Protein AF-A0A954DCU5-F1 (afdb_monomer)

Foldseek 3Di:
DAWEADPQQKIKDKAKAKEFDDDDDPCRVPDDPDDDDGDIDIDIDIDIDSHQQPDDQQNWGWDDDDQKIKIKAFFEQPRCSLVVHAPDPVCRVVSCCVVPVPCPPVCGSQKDKYKYQAPFFWPDKDKPPCVQWDWDDDGRMIMIMHGPVVRHHDRGIMMMMIGGD

Sequence (165 aa):
MHIELAADGSALVTTRSLLGQKDPGPVEETATGIEWSDRVRLVCSRGRVASLDELVLDGIRFDSREGGLRVTVPCGPDVRWIDRFAPPPEERARAVETFDPRDETPDVGSRLMLEVVVPGEVISTGVLPSFGARAAHERGMASLELTVASVRERERSVIWDVTWR

Mean predicted aligned error: 4.52 Å

pLDDT: mean 91.38, std 6.16, ra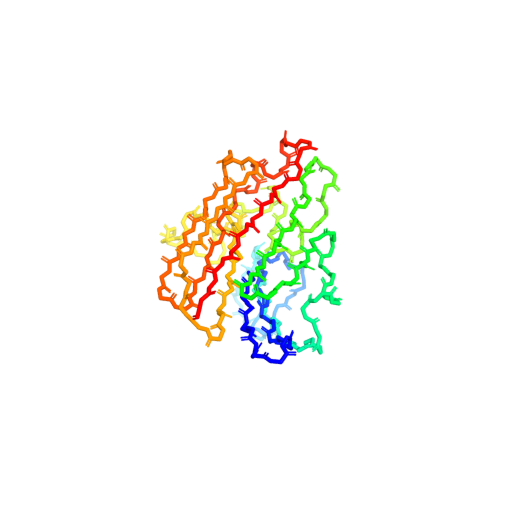nge [66.75, 98.25]

Structure (mmCIF, N/CA/C/O backbone):
data_AF-A0A954DCU5-F1
#
_entry.id   AF-A0A954DCU5-F1
#
loop_
_atom_site.group_PDB
_atom_site.id
_atom_site.type_symbol
_atom_site.label_atom_id
_atom_site.label_alt_id
_atom_site.label_comp_id
_atom_site.label_asym_id
_atom_site.label_entity_id
_atom_site.label_seq_id
_atom_site.pdbx_PDB_ins_code
_atom_site.Cartn_x
_atom_site.Cartn_y
_atom_site.Cartn_z
_atom_site.occupancy
_atom_site.B_iso_or_equiv
_atom_site.auth_seq_id
_atom_site.auth_comp_id
_atom_site.auth_asym_id
_atom_site.auth_atom_id
_atom_site.pdbx_PDB_model_num
ATOM 1 N N . MET A 1 1 ? 0.552 -3.111 0.017 1.00 93.94 1 MET A N 1
ATOM 2 C CA . MET A 1 1 ? 0.161 -3.684 -1.286 1.00 93.94 1 MET A CA 1
ATOM 3 C C . MET A 1 1 ? 1.381 -4.336 -1.897 1.00 93.94 1 MET A C 1
ATOM 5 O O . MET A 1 1 ? 2.448 -3.751 -1.829 1.00 93.94 1 MET A O 1
ATOM 9 N N . HIS A 1 2 ? 1.218 -5.525 -2.458 1.00 97.38 2 HIS A N 1
ATOM 10 C CA . HIS A 1 2 ? 2.279 -6.316 -3.064 1.00 97.38 2 HIS A CA 1
ATOM 11 C C . HIS A 1 2 ? 1.863 -6.700 -4.483 1.00 97.38 2 HIS A C 1
ATOM 13 O O . HIS A 1 2 ? 0.741 -7.172 -4.675 1.00 97.38 2 HIS A O 1
ATOM 19 N N . ILE A 1 3 ? 2.734 -6.470 -5.457 1.00 97.81 3 ILE A N 1
ATOM 20 C CA . ILE A 1 3 ? 2.490 -6.715 -6.877 1.00 97.81 3 ILE A CA 1
ATOM 21 C C . ILE A 1 3 ? 3.590 -7.641 -7.388 1.00 97.81 3 ILE A C 1
ATOM 23 O O . ILE A 1 3 ? 4.762 -7.308 -7.281 1.00 97.81 3 ILE A O 1
ATOM 27 N N . GLU A 1 4 ? 3.216 -8.777 -7.965 1.00 98.19 4 GLU A N 1
ATOM 28 C CA . GLU A 1 4 ? 4.129 -9.654 -8.705 1.00 98.19 4 GLU A CA 1
ATOM 29 C C . GLU A 1 4 ? 3.881 -9.438 -10.203 1.00 98.19 4 GLU A C 1
ATOM 31 O O . GLU A 1 4 ? 2.832 -9.837 -10.718 1.00 98.19 4 GLU A O 1
ATOM 36 N N . LEU A 1 5 ? 4.812 -8.761 -10.880 1.00 97.25 5 LEU A N 1
ATOM 37 C CA . LEU A 1 5 ? 4.750 -8.438 -12.305 1.00 97.25 5 LEU A CA 1
ATOM 38 C C . LEU A 1 5 ? 5.354 -9.576 -13.137 1.00 97.25 5 LEU A C 1
ATOM 40 O O . LEU A 1 5 ? 6.492 -9.993 -12.915 1.00 97.25 5 LEU A O 1
ATOM 44 N N . ALA A 1 6 ? 4.601 -10.056 -14.120 1.00 96.00 6 ALA A N 1
ATOM 45 C CA . ALA A 1 6 ? 5.069 -11.024 -15.098 1.00 96.00 6 ALA A CA 1
ATOM 46 C C . ALA A 1 6 ? 5.726 -10.332 -16.305 1.00 96.00 6 ALA A C 1
ATOM 48 O O . ALA A 1 6 ? 5.526 -9.147 -16.566 1.00 96.00 6 ALA A O 1
ATOM 49 N N . ALA A 1 7 ? 6.509 -11.095 -17.072 1.00 93.50 7 ALA A N 1
ATOM 50 C CA . ALA A 1 7 ? 7.204 -10.589 -18.259 1.00 93.50 7 ALA A CA 1
ATOM 51 C C . ALA A 1 7 ? 6.255 -10.134 -19.386 1.00 93.50 7 ALA A C 1
ATOM 53 O O . ALA A 1 7 ? 6.660 -9.349 -20.237 1.00 93.50 7 ALA A O 1
ATOM 54 N N . ASP A 1 8 ? 5.008 -10.610 -19.392 1.00 93.62 8 ASP A N 1
ATOM 55 C CA . ASP A 1 8 ? 3.968 -10.217 -20.350 1.00 93.62 8 ASP A CA 1
ATOM 56 C C . ASP A 1 8 ? 3.198 -8.948 -19.934 1.00 93.62 8 ASP A C 1
ATOM 58 O O . ASP A 1 8 ? 2.265 -8.544 -20.625 1.00 93.62 8 ASP A O 1
ATOM 62 N N . GLY A 1 9 ? 3.580 -8.316 -18.818 1.00 93.50 9 GLY A N 1
ATOM 63 C CA . GLY A 1 9 ? 2.921 -7.126 -18.275 1.00 93.50 9 GLY A CA 1
ATOM 64 C C . GLY A 1 9 ? 1.697 -7.422 -17.404 1.00 93.50 9 GLY A C 1
ATOM 65 O O . GLY A 1 9 ? 1.182 -6.507 -16.754 1.00 93.50 9 GLY A O 1
ATOM 66 N N . SER A 1 10 ? 1.252 -8.680 -17.329 1.00 96.81 10 SER A N 1
ATOM 67 C CA . SER A 1 10 ? 0.219 -9.089 -16.379 1.00 96.81 10 SER A CA 1
ATOM 68 C C . SER A 1 10 ? 0.759 -9.065 -14.954 1.00 96.81 10 SER A C 1
ATOM 70 O O . SER A 1 10 ? 1.963 -9.189 -14.715 1.00 96.81 10 SER A O 1
ATOM 72 N N . ALA A 1 11 ? -0.128 -8.893 -13.977 1.00 97.62 11 ALA A N 1
ATOM 73 C CA . ALA A 1 11 ? 0.299 -8.841 -12.589 1.00 97.62 11 ALA A CA 1
ATOM 74 C C . ALA A 1 11 ? -0.671 -9.536 -11.649 1.00 97.62 11 ALA A C 1
ATOM 76 O O . ALA A 1 11 ? -1.896 -9.513 -11.808 1.00 97.62 11 ALA A O 1
ATOM 77 N N . LEU A 1 12 ? -0.097 -10.125 -10.612 1.00 98.12 12 LEU A N 1
ATOM 78 C CA . LEU A 1 12 ? -0.825 -10.570 -9.447 1.00 98.12 12 LEU A CA 1
ATOM 79 C C . LEU A 1 12 ? -0.726 -9.495 -8.365 1.00 98.12 12 LEU A C 1
ATOM 81 O O . LEU A 1 12 ? 0.362 -9.095 -7.965 1.00 98.12 12 LEU A O 1
ATOM 85 N N . VAL A 1 13 ? -1.873 -9.072 -7.846 1.00 97.81 13 VAL A N 1
ATOM 86 C CA . VAL A 1 13 ? -1.969 -8.018 -6.838 1.00 97.81 13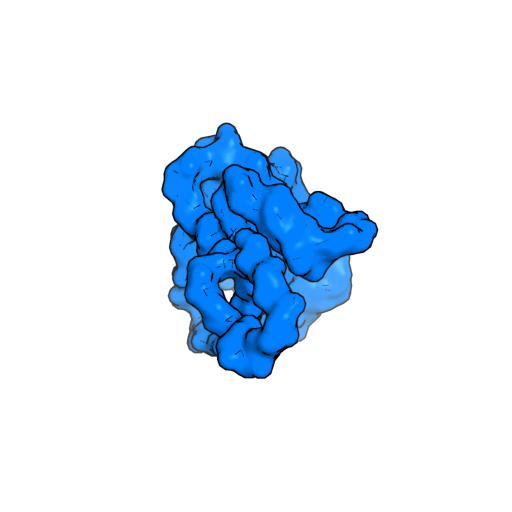 VAL A CA 1
ATOM 87 C C . VAL A 1 13 ? -2.475 -8.613 -5.535 1.00 97.81 13 VAL A C 1
ATOM 89 O O . VAL A 1 13 ? -3.512 -9.275 -5.509 1.00 97.81 13 VAL A O 1
ATOM 92 N N . THR A 1 14 ? -1.761 -8.352 -4.445 1.00 97.69 14 THR A N 1
ATOM 93 C CA . THR A 1 14 ? -2.185 -8.656 -3.078 1.00 97.69 14 THR A CA 1
ATOM 94 C C . THR A 1 14 ? -2.298 -7.364 -2.273 1.00 97.69 14 THR A C 1
ATOM 96 O O . THR A 1 14 ? -1.332 -6.611 -2.118 1.00 97.69 14 THR A O 1
ATOM 99 N N . THR A 1 15 ? -3.470 -7.099 -1.708 1.00 95.38 15 THR A N 1
ATOM 100 C CA . THR A 1 15 ? -3.694 -5.988 -0.780 1.00 95.38 15 THR A CA 1
ATOM 101 C C . THR A 1 15 ? -3.919 -6.515 0.628 1.00 95.38 15 THR A C 1
ATOM 103 O O . THR A 1 15 ? -4.432 -7.616 0.830 1.00 95.38 15 THR A O 1
ATOM 106 N N . ARG A 1 16 ? -3.475 -5.730 1.608 1.00 93.38 16 ARG A N 1
ATOM 107 C CA . ARG A 1 16 ? -3.667 -5.991 3.032 1.00 93.38 16 ARG A CA 1
ATOM 108 C C . ARG A 1 16 ? -4.130 -4.692 3.663 1.00 93.38 16 ARG A C 1
ATOM 110 O O . ARG A 1 16 ? -3.489 -3.667 3.427 1.00 93.38 16 ARG A O 1
ATOM 117 N N . SER A 1 17 ? -5.211 -4.756 4.422 1.00 91.06 17 SER A N 1
ATOM 118 C CA . SER A 1 17 ? -5.827 -3.592 5.050 1.00 91.06 17 SER A CA 1
ATOM 119 C C . SER A 1 17 ? -6.204 -3.921 6.483 1.00 91.06 17 SER A C 1
ATOM 121 O O . SER A 1 17 ? -6.816 -4.961 6.723 1.00 91.06 17 SER A O 1
ATOM 123 N N . LEU A 1 18 ? -5.874 -3.030 7.414 1.00 88.50 18 LEU A N 1
ATOM 124 C CA . LEU A 1 18 ? -6.418 -3.072 8.766 1.00 88.50 18 LEU A CA 1
ATOM 125 C C . LEU A 1 18 ? -7.597 -2.103 8.821 1.00 88.50 18 LEU A C 1
ATOM 127 O O . LEU A 1 18 ? -7.447 -0.937 8.468 1.00 88.50 18 LEU A O 1
ATOM 131 N N . LEU A 1 19 ? -8.765 -2.587 9.224 1.00 86.94 19 LEU A N 1
ATOM 132 C CA . LEU A 1 19 ? -10.008 -1.820 9.238 1.00 86.94 19 LEU A CA 1
ATOM 133 C C . LEU A 1 19 ? -10.683 -1.951 10.603 1.00 86.94 19 LEU A C 1
ATOM 135 O O . LEU A 1 19 ? -10.605 -3.005 11.238 1.00 86.94 19 LEU A O 1
ATOM 139 N N . GLY A 1 20 ? -11.386 -0.902 11.031 1.00 83.94 20 GLY A N 1
ATOM 140 C CA . GLY A 1 20 ? -12.329 -1.013 12.141 1.00 83.94 20 GLY A CA 1
ATOM 141 C C . GLY A 1 20 ? -13.449 -1.998 11.794 1.00 83.94 20 GLY A C 1
ATOM 142 O O . GLY A 1 20 ? -13.885 -2.080 10.641 1.00 83.94 20 GLY A O 1
ATOM 143 N N . GLN A 1 21 ? -13.914 -2.761 12.782 1.00 85.31 21 GLN A N 1
ATOM 144 C CA . GLN A 1 21 ? -15.031 -3.689 12.618 1.00 85.31 21 GLN A CA 1
ATOM 145 C C . GLN A 1 21 ? -16.120 -3.363 13.638 1.00 85.31 21 GLN A C 1
ATOM 147 O O . GLN A 1 21 ? -15.836 -3.131 14.805 1.00 85.31 21 GLN A O 1
ATOM 152 N N . LYS A 1 22 ? -17.379 -3.313 13.196 1.00 84.50 22 LYS A N 1
ATOM 153 C CA . LYS A 1 22 ? -18.517 -3.052 14.092 1.00 84.50 22 LYS A CA 1
ATOM 154 C C . LYS A 1 22 ? -19.208 -4.336 14.523 1.00 84.50 22 LYS A C 1
ATOM 156 O O . LYS A 1 22 ? -19.598 -4.455 15.680 1.00 84.50 22 LYS A O 1
ATOM 161 N N . ASP A 1 23 ? -19.321 -5.281 13.600 1.00 89.88 23 ASP A N 1
ATOM 162 C CA . ASP A 1 23 ? -20.062 -6.514 13.823 1.00 89.88 23 ASP A CA 1
ATOM 163 C C . ASP A 1 23 ? -19.210 -7.556 14.569 1.00 89.88 23 ASP A C 1
ATOM 165 O O . ASP A 1 23 ? -17.990 -7.615 14.355 1.00 89.88 23 ASP A O 1
ATOM 169 N N . PRO A 1 24 ? -19.829 -8.385 15.428 1.00 91.06 24 PRO A N 1
ATOM 170 C CA . PRO A 1 24 ? -19.144 -9.485 16.093 1.00 91.06 24 PRO A CA 1
ATOM 171 C C . PRO A 1 24 ? -18.490 -10.450 15.099 1.00 91.06 24 PRO A C 1
ATOM 173 O O . PRO A 1 24 ? -19.041 -10.753 14.040 1.00 91.06 24 PRO A O 1
ATOM 176 N N . GLY A 1 25 ? -17.301 -10.945 15.442 1.00 91.56 25 GLY A N 1
ATOM 177 C CA . GLY A 1 25 ? -16.669 -12.047 14.718 1.00 91.56 25 GLY A CA 1
ATOM 178 C C . GLY A 1 25 ? -17.210 -13.429 15.129 1.00 91.56 25 GLY A C 1
ATOM 179 O O . GLY A 1 25 ? -17.806 -13.564 16.196 1.00 91.56 25 GLY A O 1
ATOM 180 N N . PRO A 1 26 ? -16.906 -14.499 14.366 1.00 93.38 26 PRO A N 1
ATOM 181 C CA . PRO A 1 26 ? -17.391 -15.859 14.660 1.00 93.38 26 PRO A CA 1
ATOM 182 C C . PRO A 1 26 ? -17.025 -16.390 16.059 1.00 93.38 26 PRO A C 1
ATOM 184 O O . PRO A 1 26 ? -17.737 -17.206 16.642 1.00 93.38 26 PRO A O 1
ATOM 187 N N . VAL A 1 27 ? -15.893 -15.938 16.610 1.00 93.56 27 VAL A N 1
ATOM 188 C CA . VAL A 1 27 ? -15.472 -16.298 17.973 1.00 93.56 27 VAL A CA 1
ATOM 189 C C . VAL A 1 27 ? -16.339 -15.594 19.016 1.00 93.56 27 VAL A C 1
ATOM 191 O O . VAL A 1 27 ? -16.739 -16.220 19.991 1.00 93.56 27 VAL A O 1
ATOM 194 N N . GLU A 1 28 ? -16.679 -14.322 18.807 1.00 93.88 28 GLU A N 1
ATOM 195 C CA . GLU A 1 28 ? -17.534 -13.564 19.728 1.00 93.88 28 GLU A CA 1
ATOM 196 C C . GLU A 1 28 ? -18.946 -14.147 19.799 1.00 93.88 28 GLU A C 1
ATOM 198 O O . GLU A 1 28 ? -19.534 -14.196 20.873 1.00 93.88 28 GLU A O 1
ATOM 203 N N . GLU A 1 29 ? -19.465 -14.628 18.665 1.00 94.00 29 GLU A N 1
ATOM 204 C CA . GLU A 1 29 ? -20.795 -15.241 18.567 1.00 94.00 29 GLU A CA 1
ATOM 205 C C . GLU A 1 29 ? -20.926 -16.540 19.374 1.00 94.00 29 GLU A C 1
ATOM 207 O O . GLU A 1 29 ? -22.030 -16.927 19.756 1.00 94.00 29 GLU A O 1
ATOM 212 N N . THR A 1 30 ? -19.812 -17.233 19.618 1.00 95.62 30 THR A N 1
ATOM 213 C CA . THR A 1 30 ? -19.794 -18.548 20.279 1.00 95.62 30 THR A CA 1
ATOM 214 C C . THR A 1 30 ? -19.193 -18.513 21.681 1.00 95.62 30 THR A C 1
ATOM 216 O O . THR A 1 30 ? -19.422 -19.430 22.472 1.00 95.62 30 THR A O 1
ATOM 219 N N . ALA A 1 31 ? -18.442 -17.464 22.013 1.00 95.62 31 ALA A N 1
ATOM 220 C CA . ALA A 1 31 ? -17.849 -17.289 23.325 1.00 95.62 31 ALA A CA 1
ATOM 221 C C . ALA A 1 31 ? -18.891 -16.855 24.365 1.00 95.62 31 ALA A C 1
ATOM 223 O O . ALA A 1 31 ? -19.755 -16.018 24.120 1.00 95.62 31 ALA A O 1
ATOM 224 N N . THR A 1 32 ? -18.761 -17.385 25.579 1.00 95.75 32 THR A N 1
ATOM 225 C CA . THR A 1 32 ? -19.599 -17.016 26.727 1.00 95.75 32 THR A CA 1
ATOM 226 C C . THR A 1 32 ? -18.733 -16.506 27.870 1.00 95.75 32 THR A C 1
ATOM 228 O O . THR A 1 32 ? -17.651 -17.042 28.100 1.00 95.75 32 THR A O 1
ATOM 231 N N . GLY A 1 33 ? -19.229 -15.526 28.630 1.00 96.12 33 GLY A N 1
ATOM 232 C CA . GLY A 1 33 ? -18.525 -14.986 29.801 1.00 96.12 33 GLY A CA 1
ATOM 233 C C . GLY A 1 33 ? -17.427 -13.965 29.482 1.00 96.12 33 GLY A C 1
ATOM 234 O O . GLY A 1 33 ? -16.617 -13.673 30.356 1.00 96.12 33 GLY A O 1
ATOM 235 N N . ILE A 1 34 ? -17.397 -13.431 28.257 1.00 96.12 34 ILE A N 1
ATOM 236 C CA . ILE A 1 34 ? -16.464 -12.386 27.818 1.00 96.12 34 ILE A CA 1
ATOM 237 C C . ILE A 1 34 ? -17.270 -11.141 27.433 1.00 96.12 34 ILE A C 1
ATOM 239 O O . ILE A 1 34 ? -18.258 -11.248 26.708 1.00 96.12 34 ILE A O 1
ATOM 243 N N . GLU A 1 35 ? -16.841 -9.970 27.904 1.00 93.75 35 GLU A N 1
ATOM 244 C CA . GLU A 1 35 ? -17.327 -8.669 27.439 1.00 93.75 35 GLU A CA 1
ATOM 245 C C . GLU A 1 35 ? -16.322 -8.103 26.430 1.00 93.75 35 GLU A C 1
ATOM 247 O O . GLU A 1 35 ? -15.174 -7.825 26.768 1.00 93.75 35 GLU A O 1
ATOM 252 N N . TRP A 1 36 ? -16.738 -7.981 25.171 1.00 91.81 36 TRP A N 1
ATOM 253 C CA . TRP A 1 36 ? -15.889 -7.505 24.080 1.00 91.81 36 TRP A CA 1
ATOM 254 C C . TRP A 1 36 ? -16.015 -5.984 23.929 1.00 91.81 36 TRP A C 1
ATOM 256 O O . TRP A 1 36 ? -17.118 -5.491 23.683 1.00 91.81 36 TRP A O 1
ATOM 266 N N . SER A 1 37 ? -14.906 -5.246 24.031 1.00 89.19 37 SER A N 1
ATOM 267 C CA . SER A 1 37 ? -14.892 -3.775 23.951 1.00 89.19 37 SER A CA 1
ATOM 268 C C . SER A 1 37 ? -14.512 -3.230 22.572 1.00 89.19 37 SER A C 1
ATOM 270 O O . SER A 1 37 ? -15.068 -2.222 22.137 1.00 89.19 37 SER A O 1
ATOM 272 N N . ASP A 1 38 ? -13.613 -3.912 21.861 1.00 89.38 38 ASP A N 1
ATOM 273 C CA . ASP A 1 38 ? -12.994 -3.411 20.636 1.00 89.38 38 ASP A CA 1
ATOM 274 C C . ASP A 1 38 ? -12.892 -4.504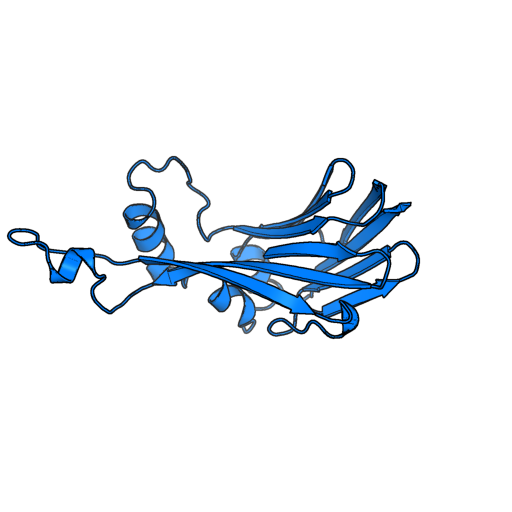 19.573 1.00 89.38 38 ASP A C 1
ATOM 276 O O . ASP A 1 38 ? -12.834 -5.699 19.869 1.00 89.38 38 ASP A O 1
ATOM 280 N N . ARG A 1 39 ? -12.911 -4.085 18.305 1.00 89.94 39 ARG A N 1
ATOM 281 C CA . ARG A 1 39 ? -12.918 -4.986 17.152 1.00 89.94 39 ARG A CA 1
ATOM 282 C C . ARG A 1 39 ? -12.140 -4.385 15.994 1.00 89.94 39 ARG A C 1
ATOM 284 O O . ARG A 1 39 ? -12.375 -3.251 15.573 1.00 89.94 39 ARG A O 1
ATOM 291 N N . VAL A 1 40 ? -11.271 -5.202 15.416 1.00 89.12 40 VAL A N 1
ATOM 292 C CA . VAL A 1 40 ? -10.507 -4.878 14.212 1.00 89.12 40 VAL A CA 1
ATOM 293 C C . VAL A 1 40 ? -10.529 -6.040 13.245 1.00 89.12 40 VAL A C 1
ATOM 295 O O . VAL A 1 40 ? -10.647 -7.200 13.639 1.00 89.12 40 VAL A O 1
ATOM 298 N N . ARG A 1 41 ? -10.372 -5.730 11.963 1.00 89.44 41 ARG A N 1
ATOM 299 C CA . ARG A 1 41 ? -10.304 -6.725 10.903 1.00 89.44 41 ARG A CA 1
ATOM 300 C C . ARG A 1 41 ? -9.076 -6.503 10.042 1.00 89.44 41 ARG A C 1
ATOM 302 O O . ARG A 1 41 ? -8.918 -5.443 9.442 1.00 89.44 41 ARG A O 1
ATOM 309 N N . LEU A 1 42 ? -8.260 -7.545 9.913 1.00 90.12 42 LEU A N 1
ATOM 310 C CA . LEU A 1 42 ? -7.268 -7.642 8.851 1.00 90.12 42 LEU A CA 1
ATOM 311 C C . LEU A 1 42 ? -7.928 -8.276 7.622 1.00 90.12 42 LEU A C 1
ATOM 313 O O . LEU A 1 42 ? -8.413 -9.407 7.674 1.00 90.12 42 LEU A O 1
ATOM 317 N N . VAL A 1 43 ? -7.955 -7.546 6.513 1.00 92.12 43 VAL A N 1
ATOM 318 C CA . VAL A 1 43 ? -8.470 -8.026 5.228 1.00 92.12 43 VAL A CA 1
ATOM 319 C C . VAL A 1 43 ? -7.305 -8.237 4.278 1.00 92.12 43 VAL A C 1
ATOM 321 O O . VAL A 1 43 ? -6.521 -7.321 4.039 1.00 92.12 43 VAL A O 1
ATOM 324 N N . CYS A 1 44 ? -7.222 -9.437 3.710 1.00 94.88 44 CYS A N 1
ATOM 325 C CA . CYS A 1 44 ? -6.259 -9.790 2.676 1.00 94.88 44 CYS A CA 1
ATOM 326 C C . CYS A 1 44 ? -7.016 -10.155 1.400 1.00 94.88 44 CYS A C 1
ATOM 328 O O . CYS A 1 44 ? -7.808 -11.098 1.404 1.00 94.88 44 CYS A O 1
ATOM 330 N N . SER A 1 45 ? -6.746 -9.441 0.311 1.00 96.25 45 SER A N 1
ATOM 331 C CA . SER A 1 45 ? -7.362 -9.695 -0.994 1.00 96.25 45 SER A CA 1
ATOM 332 C C . SER A 1 45 ? -6.282 -9.976 -2.027 1.00 96.25 45 SER A C 1
ATOM 334 O O . SER A 1 45 ? -5.231 -9.337 -2.017 1.00 96.25 45 SER A O 1
ATOM 336 N N . ARG A 1 46 ? -6.537 -10.928 -2.928 1.00 97.44 46 ARG A N 1
ATOM 337 C CA . ARG A 1 46 ? -5.620 -11.307 -4.009 1.00 97.44 46 ARG A CA 1
ATOM 338 C C . ARG A 1 46 ? -6.378 -11.376 -5.329 1.00 97.44 46 ARG A C 1
ATOM 340 O O . ARG A 1 46 ? -7.431 -12.004 -5.398 1.00 97.44 46 ARG A O 1
ATOM 347 N N . GLY A 1 47 ? -5.839 -10.743 -6.363 1.00 97.12 47 GLY A N 1
ATOM 348 C CA . GLY A 1 47 ? -6.439 -10.670 -7.694 1.00 97.12 47 GLY A CA 1
ATOM 349 C C . GLY A 1 47 ? -5.387 -10.649 -8.798 1.00 97.12 47 GLY A C 1
ATOM 350 O O . GLY A 1 47 ? -4.189 -10.593 -8.522 1.00 97.12 47 GLY A O 1
ATOM 351 N N . ARG A 1 48 ? -5.839 -10.716 -10.052 1.00 97.56 48 ARG A N 1
ATOM 352 C CA . ARG A 1 48 ? -4.988 -10.596 -11.240 1.00 97.56 48 ARG A CA 1
ATOM 353 C C . ARG A 1 48 ? -5.476 -9.460 -12.125 1.00 97.56 48 ARG A C 1
ATOM 355 O O . ARG A 1 48 ? -6.682 -9.249 -12.225 1.00 97.56 48 ARG A O 1
ATOM 362 N N . VAL A 1 49 ? -4.538 -8.791 -12.779 1.00 97.12 49 VAL A N 1
ATOM 363 C CA . VAL A 1 49 ? -4.784 -7.828 -13.856 1.00 97.12 49 VAL A CA 1
ATOM 364 C C . VAL A 1 49 ? -4.062 -8.299 -15.113 1.00 97.12 49 VAL A C 1
ATOM 366 O O . VAL A 1 49 ? -2.966 -8.856 -15.021 1.00 97.12 49 VAL A O 1
ATOM 369 N N . ALA A 1 50 ? -4.698 -8.130 -16.274 1.00 96.44 50 ALA A N 1
ATOM 370 C CA . ALA A 1 50 ? -4.132 -8.552 -17.555 1.00 96.44 50 ALA A CA 1
ATOM 371 C C . ALA A 1 50 ? -2.959 -7.657 -17.974 1.00 96.44 50 ALA A C 1
ATOM 373 O O . ALA A 1 50 ? -1.986 -8.150 -18.532 1.00 96.44 50 ALA A O 1
ATOM 374 N N . SER A 1 51 ? -3.039 -6.370 -17.640 1.00 95.12 51 SER A N 1
ATOM 375 C CA . SER A 1 51 ? -1.946 -5.411 -17.737 1.00 95.12 51 SER A CA 1
ATOM 376 C C . SER A 1 51 ? -1.894 -4.568 -16.469 1.00 95.12 51 SER A C 1
ATOM 378 O O . SER A 1 51 ? -2.933 -4.163 -15.939 1.00 95.12 51 SER A O 1
ATOM 380 N N . LEU A 1 52 ? -0.688 -4.286 -15.977 1.00 93.56 52 LEU A N 1
ATOM 381 C CA . LEU A 1 52 ? -0.502 -3.396 -14.835 1.00 93.56 52 LEU A CA 1
ATOM 382 C C . LEU A 1 52 ? -0.993 -1.963 -15.126 1.00 93.56 52 LEU A C 1
ATOM 384 O O . LEU A 1 52 ? -1.453 -1.293 -14.206 1.00 93.56 52 LEU A O 1
ATOM 388 N N . ASP A 1 53 ? -1.003 -1.528 -16.387 1.00 92.94 53 ASP A N 1
ATOM 389 C CA . ASP A 1 53 ? -1.485 -0.193 -16.786 1.00 92.94 53 ASP A CA 1
ATOM 390 C C . ASP A 1 53 ? -3.009 -0.035 -16.642 1.00 92.94 53 ASP A C 1
ATOM 392 O O . ASP A 1 53 ? -3.530 1.078 -16.558 1.00 92.94 53 ASP A O 1
ATOM 396 N N . GLU A 1 54 ? -3.743 -1.150 -16.585 1.00 92.62 54 GLU A N 1
ATOM 397 C CA . GLU A 1 54 ? -5.189 -1.171 -16.332 1.00 92.62 54 GLU A CA 1
ATOM 398 C C . GLU A 1 54 ? -5.516 -1.108 -14.832 1.00 92.62 54 GLU A C 1
ATOM 400 O O . GLU A 1 54 ? -6.671 -0.892 -14.448 1.00 92.62 54 GLU A O 1
ATOM 405 N N . LEU A 1 55 ? -4.519 -1.304 -13.961 1.00 93.00 55 LEU A N 1
ATOM 406 C CA . LEU A 1 55 ? -4.719 -1.274 -12.520 1.00 93.00 55 LEU A CA 1
ATOM 407 C C . LEU A 1 55 ? -4.976 0.164 -12.062 1.00 93.00 55 LEU A C 1
ATOM 409 O O . LEU A 1 55 ? -4.076 1.000 -11.999 1.00 93.00 55 LEU A O 1
ATOM 413 N N . VAL A 1 56 ? -6.213 0.431 -11.652 1.00 86.38 56 VAL A N 1
ATOM 414 C CA . VAL A 1 56 ? -6.586 1.672 -10.971 1.00 86.38 56 VAL A CA 1
ATOM 415 C C . VAL A 1 56 ? -6.948 1.351 -9.531 1.00 86.38 56 VAL A C 1
ATOM 417 O O . VAL A 1 56 ? -7.921 0.644 -9.268 1.00 86.38 56 VAL A O 1
ATOM 420 N N . LEU A 1 57 ? -6.190 1.909 -8.587 1.00 88.94 57 LEU A N 1
ATOM 421 C CA . LEU A 1 57 ? -6.482 1.777 -7.162 1.00 88.94 57 LEU A CA 1
ATOM 422 C C . LEU A 1 57 ? -6.703 3.154 -6.550 1.00 88.94 57 LEU A C 1
ATOM 424 O O . LEU A 1 57 ? -5.760 3.813 -6.125 1.00 88.94 57 LEU A O 1
ATOM 428 N N . ASP A 1 58 ? -7.965 3.588 -6.552 1.00 87.50 58 ASP A N 1
ATOM 429 C CA . ASP A 1 58 ? -8.443 4.828 -5.915 1.00 87.50 58 ASP A CA 1
ATOM 430 C C . ASP A 1 58 ? -7.541 6.053 -6.210 1.00 87.50 58 ASP A C 1
ATOM 432 O O . ASP A 1 58 ? -7.199 6.855 -5.343 1.00 87.50 58 ASP A O 1
ATOM 436 N N . GLY A 1 59 ? -7.112 6.161 -7.475 1.00 88.50 59 GLY A N 1
ATOM 437 C CA . GLY A 1 59 ? -6.268 7.242 -7.990 1.00 88.50 59 GLY A CA 1
ATOM 438 C C . GLY A 1 59 ? -4.769 6.936 -8.078 1.00 88.50 59 GLY A C 1
ATOM 439 O O . GLY A 1 59 ? -4.065 7.689 -8.750 1.00 88.50 59 GLY A O 1
ATOM 440 N N . ILE A 1 60 ? -4.279 5.843 -7.480 1.00 94.06 60 ILE A N 1
ATOM 441 C CA . ILE A 1 60 ? -2.923 5.336 -7.741 1.00 94.06 60 ILE A CA 1
ATOM 442 C C . ILE A 1 60 ? -2.872 4.816 -9.177 1.00 94.06 60 ILE A C 1
ATOM 444 O O . ILE A 1 60 ? -3.724 4.020 -9.582 1.00 94.06 60 ILE A O 1
ATOM 448 N N . ARG A 1 61 ? -1.879 5.284 -9.937 1.00 95.38 61 ARG A N 1
ATOM 449 C CA . ARG A 1 61 ? -1.673 4.926 -11.345 1.00 95.38 61 ARG A CA 1
ATOM 450 C C . ARG A 1 61 ? -0.336 4.238 -11.539 1.00 95.38 61 ARG A C 1
ATOM 452 O O . ARG A 1 61 ? 0.654 4.657 -10.939 1.00 95.38 61 ARG A O 1
ATOM 459 N N . PHE A 1 62 ? -0.326 3.255 -12.424 1.00 96.25 62 PHE A N 1
ATOM 460 C CA . PHE A 1 62 ? 0.848 2.499 -12.831 1.00 96.25 62 PHE A CA 1
ATOM 461 C C . PHE A 1 62 ? 1.058 2.728 -14.330 1.00 96.25 62 PHE A C 1
ATOM 463 O O . PHE A 1 62 ? 0.105 2.667 -15.100 1.00 96.25 62 PHE A O 1
ATOM 470 N N . ASP A 1 63 ? 2.281 3.078 -14.710 1.00 95.31 63 ASP A N 1
ATOM 471 C CA . ASP A 1 63 ? 2.723 3.329 -16.084 1.00 95.31 63 ASP A CA 1
ATOM 472 C C . ASP A 1 63 ? 3.943 2.438 -16.329 1.00 95.31 63 ASP A C 1
ATOM 474 O O . ASP A 1 63 ? 5.051 2.713 -15.852 1.00 95.31 63 ASP A O 1
ATOM 478 N N . SER A 1 64 ? 3.688 1.311 -16.984 1.00 93.06 64 SER A N 1
ATOM 479 C CA . SER A 1 64 ? 4.671 0.295 -17.330 1.00 93.06 64 SER A CA 1
ATOM 480 C C . SER A 1 64 ? 5.418 0.702 -18.592 1.00 93.06 64 SER A C 1
ATOM 482 O O . SER A 1 64 ? 4.855 1.183 -19.574 1.00 93.06 64 SER A O 1
ATOM 484 N N . ARG A 1 65 ? 6.729 0.489 -18.576 1.00 91.44 65 ARG A N 1
ATOM 485 C CA . ARG A 1 65 ? 7.654 0.812 -19.660 1.00 91.44 65 ARG A CA 1
ATOM 486 C C . ARG A 1 65 ? 8.575 -0.372 -19.885 1.00 91.44 65 ARG A C 1
ATOM 488 O O . ARG A 1 65 ? 8.712 -1.245 -19.029 1.00 91.44 65 ARG A O 1
ATOM 495 N N . GLU A 1 66 ? 9.248 -0.394 -21.026 1.00 90.12 66 GLU A N 1
ATOM 496 C CA . GLU A 1 66 ? 10.285 -1.393 -21.265 1.00 90.12 66 GLU A CA 1
ATOM 497 C C . GLU A 1 66 ? 11.369 -1.291 -20.176 1.00 90.12 66 GLU A C 1
ATOM 499 O O . GLU A 1 66 ? 12.021 -0.257 -20.030 1.00 90.12 66 GLU A O 1
ATOM 504 N N . GLY A 1 67 ? 11.496 -2.343 -19.358 1.00 93.56 67 GLY A N 1
ATOM 505 C CA . GLY A 1 67 ? 12.428 -2.390 -18.227 1.00 93.56 67 GLY A CA 1
ATOM 506 C C . GLY A 1 67 ? 12.132 -1.396 -17.097 1.00 93.56 67 GLY A C 1
ATOM 507 O O . GLY A 1 67 ? 13.028 -1.109 -16.302 1.00 93.56 67 GLY A O 1
ATOM 508 N N . GLY A 1 68 ? 10.920 -0.837 -17.005 1.00 96.38 68 GLY A N 1
ATOM 509 C CA . GLY A 1 68 ? 10.613 0.170 -15.990 1.00 96.38 68 GLY A CA 1
ATOM 510 C C . GLY A 1 68 ? 9.142 0.295 -15.606 1.00 96.38 68 GLY A C 1
ATOM 511 O O . GLY A 1 68 ? 8.242 -0.124 -16.323 1.00 96.38 68 GLY A O 1
ATOM 512 N N . LEU A 1 69 ? 8.900 0.894 -14.445 1.00 97.00 69 LEU A N 1
ATOM 513 C CA . LEU A 1 69 ? 7.572 1.164 -13.907 1.00 97.00 69 LEU A CA 1
ATOM 514 C C . LEU A 1 69 ? 7.577 2.529 -13.231 1.00 97.00 69 LEU A C 1
ATOM 516 O O . LEU A 1 69 ? 8.413 2.792 -12.368 1.00 97.00 69 LEU A O 1
ATOM 520 N N . ARG A 1 70 ? 6.605 3.368 -13.578 1.00 97.44 70 ARG A N 1
ATOM 521 C CA . ARG A 1 70 ? 6.286 4.597 -12.857 1.00 97.44 70 ARG A CA 1
ATOM 522 C C . ARG A 1 70 ? 4.978 4.423 -12.100 1.00 97.44 70 ARG A C 1
ATOM 524 O O . ARG A 1 70 ? 3.938 4.162 -12.693 1.00 97.44 70 ARG A O 1
ATOM 531 N N . VAL A 1 71 ? 5.010 4.650 -10.794 1.00 96.88 71 VAL A N 1
ATOM 532 C CA . VAL A 1 71 ? 3.827 4.680 -9.932 1.00 96.88 71 VAL A CA 1
ATOM 533 C C . VAL A 1 71 ? 3.564 6.117 -9.505 1.00 96.88 71 VAL A C 1
ATOM 535 O O . VAL A 1 71 ? 4.430 6.776 -8.935 1.00 96.88 71 VAL A O 1
ATOM 538 N N . THR A 1 72 ? 2.359 6.614 -9.772 1.00 96.06 72 THR A N 1
ATOM 539 C CA . THR A 1 72 ? 1.902 7.921 -9.284 1.00 96.06 72 THR A CA 1
ATOM 540 C C . THR A 1 72 ? 0.909 7.708 -8.157 1.00 96.06 72 THR A C 1
ATOM 542 O O . THR A 1 72 ? -0.173 7.165 -8.375 1.00 96.06 72 THR A O 1
ATOM 545 N N . VAL A 1 73 ? 1.269 8.156 -6.960 1.00 94.94 73 VAL A N 1
ATOM 546 C CA . VAL A 1 73 ? 0.452 8.059 -5.752 1.00 94.94 73 VAL A CA 1
ATOM 547 C C . VAL A 1 73 ? -0.121 9.444 -5.436 1.00 94.94 73 VAL A C 1
ATOM 549 O O . VAL A 1 73 ? 0.649 10.368 -5.155 1.00 94.94 73 VAL A O 1
ATOM 552 N N . PRO A 1 74 ? -1.451 9.637 -5.495 1.00 94.44 74 PRO A N 1
ATOM 553 C CA . PRO A 1 74 ? -2.053 10.919 -5.160 1.00 94.44 74 PRO A CA 1
ATOM 554 C C . PRO A 1 74 ? -1.894 11.217 -3.664 1.00 94.44 74 PRO A C 1
ATOM 556 O O . PRO A 1 74 ? -2.065 10.336 -2.820 1.00 94.44 74 PRO A O 1
ATOM 559 N N . CYS A 1 75 ? -1.614 12.479 -3.348 1.00 93.19 75 CYS A N 1
ATOM 560 C CA . CYS A 1 75 ? -1.489 13.004 -1.989 1.00 93.19 75 CYS A CA 1
ATOM 561 C C . CYS A 1 75 ? -2.428 14.202 -1.820 1.00 93.19 75 CYS A C 1
ATOM 563 O O . CYS A 1 75 ? -2.808 14.838 -2.806 1.00 93.19 75 CYS A O 1
ATOM 565 N N . GLY A 1 76 ? -2.794 14.491 -0.580 1.00 92.56 76 GLY A N 1
ATOM 566 C CA . GLY A 1 76 ? -3.626 15.628 -0.210 1.00 92.56 76 GLY A CA 1
ATOM 567 C C . GLY A 1 76 ? -4.588 15.283 0.922 1.00 92.56 76 GLY A C 1
ATOM 568 O O . GLY A 1 76 ? -4.788 14.106 1.228 1.00 92.56 76 GLY A O 1
ATOM 569 N N . PRO A 1 77 ? -5.222 16.292 1.533 1.00 89.81 77 PRO A N 1
ATOM 570 C CA . PRO A 1 77 ? -6.151 16.074 2.641 1.00 89.81 77 PRO A CA 1
ATOM 571 C C . PRO A 1 77 ? -7.359 15.219 2.226 1.00 89.81 77 PRO A C 1
ATOM 573 O O . PRO A 1 77 ? -7.853 14.426 3.027 1.00 89.81 77 PRO A O 1
ATOM 576 N N . ASP A 1 78 ? -7.765 15.315 0.957 1.00 87.88 78 ASP A N 1
ATOM 577 C CA . ASP A 1 78 ? -8.971 14.681 0.416 1.00 87.88 78 ASP A CA 1
ATOM 578 C C . ASP A 1 78 ? -8.733 13.309 -0.238 1.00 87.88 78 ASP A C 1
ATOM 580 O O . ASP A 1 78 ? -9.659 12.721 -0.807 1.00 87.88 78 ASP A O 1
ATOM 584 N N . VAL A 1 79 ? -7.504 12.776 -0.202 1.00 89.62 79 VAL A N 1
ATOM 585 C CA . VAL A 1 79 ? -7.230 11.469 -0.815 1.00 89.62 79 VAL A CA 1
ATOM 586 C C . VAL A 1 79 ? -7.879 10.348 -0.009 1.00 89.62 79 VAL A C 1
ATOM 588 O O . VAL A 1 79 ? -7.682 10.222 1.199 1.00 89.62 79 VAL A O 1
ATOM 591 N N . ARG A 1 80 ? -8.659 9.514 -0.701 1.00 86.88 80 ARG A N 1
ATOM 592 C CA . ARG A 1 80 ? -9.481 8.459 -0.085 1.00 86.88 80 ARG A CA 1
ATOM 593 C C . ARG A 1 80 ? -8.803 7.096 -0.043 1.00 86.88 80 ARG A C 1
ATOM 595 O O . ARG A 1 80 ? -9.187 6.248 0.758 1.00 86.88 80 ARG A O 1
ATOM 602 N N . TRP A 1 81 ? -7.774 6.892 -0.865 1.00 90.00 81 TRP A N 1
ATOM 603 C CA . TRP A 1 81 ? -7.140 5.583 -1.013 1.00 90.00 81 TRP A CA 1
ATOM 604 C C . TRP A 1 81 ? -6.513 5.087 0.292 1.00 90.00 81 TRP A C 1
ATOM 606 O O . TRP A 1 81 ? -6.553 3.894 0.571 1.00 90.00 81 TRP A O 1
ATOM 616 N N . ILE A 1 82 ? -5.995 5.996 1.124 1.00 88.50 82 ILE A N 1
ATOM 617 C CA . ILE A 1 82 ? -5.413 5.681 2.436 1.00 88.50 82 ILE A CA 1
ATOM 618 C C . ILE A 1 82 ? -6.435 4.975 3.332 1.00 88.50 82 ILE A C 1
ATOM 620 O O . ILE A 1 82 ? -6.101 3.982 3.979 1.00 88.50 82 ILE A O 1
ATOM 624 N N . ASP A 1 83 ? -7.686 5.440 3.318 1.00 87.19 83 ASP A N 1
ATOM 625 C CA . ASP A 1 83 ? -8.771 4.913 4.157 1.00 87.19 83 ASP A CA 1
ATOM 626 C C . ASP A 1 83 ? -9.214 3.508 3.727 1.00 87.19 83 ASP A C 1
ATOM 628 O O . ASP A 1 83 ? -9.985 2.841 4.413 1.00 87.19 83 ASP A O 1
ATOM 632 N N . ARG A 1 84 ? -8.716 3.021 2.582 1.00 88.50 84 ARG A N 1
ATOM 633 C CA . ARG A 1 84 ? -8.905 1.635 2.131 1.00 88.50 84 ARG A CA 1
ATOM 634 C C . ARG A 1 84 ? -7.898 0.668 2.746 1.00 88.50 84 ARG A C 1
ATOM 636 O O . ARG A 1 84 ? -8.129 -0.540 2.693 1.00 88.50 84 ARG A O 1
ATOM 643 N N . PHE A 1 85 ? -6.791 1.170 3.295 1.00 88.19 85 PHE A N 1
ATOM 644 C CA . PHE A 1 85 ? -5.684 0.358 3.813 1.00 88.19 85 PHE A CA 1
ATOM 645 C C . PHE A 1 85 ? -5.457 0.506 5.312 1.00 88.19 85 PHE A C 1
ATOM 647 O O . PHE A 1 85 ? -5.018 -0.452 5.949 1.00 88.19 85 PHE A O 1
ATOM 654 N N . ALA A 1 86 ? -5.739 1.683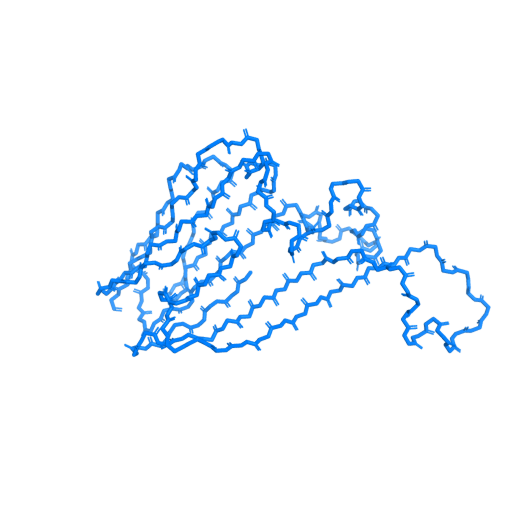 5.863 1.00 85.75 86 ALA A N 1
ATOM 655 C CA . ALA A 1 86 ? -5.536 1.979 7.270 1.00 85.75 86 ALA A CA 1
ATOM 656 C C . ALA A 1 86 ? -6.821 2.534 7.897 1.00 85.75 86 ALA A C 1
ATOM 658 O O . ALA A 1 86 ? -7.559 3.254 7.218 1.00 85.75 86 ALA A O 1
ATOM 659 N N . PRO A 1 87 ? -7.064 2.277 9.197 1.00 83.69 87 PRO A N 1
ATOM 660 C CA . PRO A 1 87 ? -8.148 2.925 9.914 1.00 83.69 87 PRO A CA 1
ATOM 661 C C . PRO A 1 87 ? -7.929 4.445 9.963 1.00 83.69 87 PRO A C 1
ATOM 663 O O . PRO A 1 87 ? -6.771 4.914 9.905 1.00 83.69 87 PRO A O 1
ATOM 666 N N . PRO A 1 88 ? -9.015 5.221 10.122 1.00 80.19 88 PRO A N 1
ATOM 667 C CA . PRO A 1 88 ? -8.904 6.656 10.317 1.00 80.19 88 PRO A CA 1
ATOM 668 C C . PRO A 1 88 ? -8.088 6.961 11.590 1.00 80.19 88 PRO A C 1
ATOM 670 O O . PRO A 1 88 ? -7.995 6.111 12.487 1.00 80.19 88 PRO A O 1
ATOM 673 N N . PRO A 1 89 ? -7.436 8.136 11.675 1.00 77.88 89 PRO A N 1
ATOM 674 C CA . PRO A 1 89 ? -6.511 8.460 12.765 1.00 77.88 89 PRO A CA 1
ATOM 675 C C . PRO A 1 89 ? -7.080 8.221 14.173 1.00 77.88 89 PRO A C 1
ATOM 677 O O . PRO A 1 89 ? -6.388 7.673 15.028 1.00 77.88 89 PRO A O 1
ATOM 680 N N . GLU A 1 90 ? -8.347 8.566 14.394 1.00 79.19 90 GLU A N 1
ATOM 681 C CA . GLU A 1 90 ? -9.071 8.432 15.662 1.00 79.19 90 GLU A CA 1
ATOM 682 C C . GLU A 1 90 ? -9.392 6.981 16.071 1.00 79.19 90 GLU A C 1
ATOM 684 O O . GLU A 1 90 ? -9.649 6.699 17.244 1.00 79.19 90 GLU A O 1
ATOM 689 N N . GLU A 1 91 ? -9.374 6.039 15.126 1.00 82.31 91 GLU A N 1
ATOM 690 C CA . GLU A 1 91 ? -9.577 4.608 15.391 1.00 82.31 91 GLU A CA 1
ATOM 691 C C . GLU A 1 91 ? -8.255 3.841 15.444 1.00 82.31 91 GLU A C 1
ATOM 693 O O . GLU A 1 91 ? -8.197 2.753 16.011 1.00 82.31 91 GLU A O 1
ATOM 698 N N . ARG A 1 92 ? -7.173 4.414 14.905 1.00 81.62 92 ARG A N 1
ATOM 699 C CA . ARG A 1 92 ? -5.895 3.721 14.737 1.00 81.62 92 ARG A CA 1
ATOM 700 C C . ARG A 1 92 ? -5.283 3.252 16.048 1.00 81.62 92 ARG A C 1
ATOM 702 O O . ARG A 1 92 ? -4.899 2.098 16.118 1.00 81.62 92 ARG A O 1
ATOM 709 N N . ALA A 1 93 ? -5.213 4.103 17.073 1.00 81.31 93 ALA A N 1
ATOM 710 C CA . ALA A 1 93 ? -4.590 3.732 18.348 1.00 81.31 93 ALA A CA 1
ATOM 711 C C . ALA A 1 93 ? -5.276 2.510 18.985 1.00 81.31 93 ALA A C 1
ATOM 713 O O . ALA A 1 93 ? -4.616 1.526 19.300 1.00 81.31 93 ALA A O 1
ATOM 714 N N . ARG A 1 94 ? -6.614 2.534 19.052 1.00 83.50 94 ARG A N 1
ATOM 715 C CA . ARG A 1 94 ? -7.419 1.392 19.516 1.00 83.50 94 ARG A CA 1
ATOM 716 C C . ARG A 1 94 ? -7.239 0.171 18.626 1.00 83.50 94 ARG A C 1
ATOM 718 O O . ARG A 1 94 ? -7.157 -0.951 19.117 1.00 83.50 94 ARG A O 1
ATOM 725 N N . ALA A 1 95 ? -7.160 0.381 17.313 1.00 84.31 95 ALA A N 1
ATOM 726 C CA . ALA A 1 95 ? -6.991 -0.713 16.379 1.00 84.31 95 ALA A CA 1
ATOM 727 C C . ALA A 1 95 ? -5.631 -1.414 16.524 1.00 84.31 95 ALA A C 1
ATOM 729 O O . ALA A 1 95 ? -5.568 -2.637 16.423 1.00 84.31 95 ALA A O 1
ATOM 730 N N . VAL A 1 96 ? -4.565 -0.652 16.783 1.00 82.19 96 VAL A N 1
ATOM 731 C CA . VAL A 1 96 ? -3.228 -1.187 17.068 1.00 82.19 96 VAL A CA 1
ATOM 732 C C . VAL A 1 96 ? -3.233 -1.952 18.382 1.00 82.19 96 VAL A C 1
ATOM 734 O O . VAL A 1 96 ? -2.835 -3.106 18.378 1.00 82.19 96 VAL A O 1
ATOM 737 N N . GLU A 1 97 ? -3.766 -1.377 19.461 1.00 86.12 97 GLU A N 1
ATOM 738 C CA . GLU A 1 97 ? -3.851 -2.050 20.766 1.00 86.12 97 GLU A CA 1
ATOM 739 C C . GLU A 1 97 ? -4.645 -3.366 20.693 1.00 86.12 97 GLU A C 1
ATOM 741 O O . GLU A 1 97 ? -4.252 -4.372 21.277 1.00 86.12 97 GLU A O 1
ATOM 746 N N . THR A 1 98 ? -5.733 -3.390 19.918 1.00 87.12 98 THR A N 1
ATOM 747 C CA . THR A 1 98 ? -6.543 -4.604 19.727 1.00 87.12 98 THR A CA 1
ATOM 748 C C . THR A 1 98 ? -5.816 -5.657 18.881 1.00 87.12 98 THR A C 1
ATOM 750 O O . THR A 1 98 ? -5.944 -6.853 19.136 1.00 87.12 98 THR A O 1
ATOM 753 N N . PHE A 1 99 ? -5.085 -5.235 17.843 1.00 85.00 99 PHE A N 1
ATOM 754 C CA . PHE A 1 99 ? -4.379 -6.136 16.924 1.00 85.00 99 PHE A CA 1
ATOM 755 C C . PHE A 1 99 ? -3.071 -6.677 17.516 1.00 85.00 99 PHE A C 1
ATOM 757 O O . PHE A 1 99 ? -2.748 -7.850 17.337 1.00 85.00 99 PHE A O 1
ATOM 764 N N . ASP A 1 100 ? -2.333 -5.818 18.211 1.00 83.94 100 ASP A N 1
ATOM 765 C CA . ASP A 1 100 ? -1.034 -6.084 18.811 1.00 83.94 100 ASP A CA 1
ATOM 766 C C . ASP A 1 100 ? -0.956 -5.462 20.220 1.00 83.94 100 ASP A C 1
ATOM 768 O O . ASP A 1 100 ? -0.369 -4.395 20.420 1.00 83.94 100 ASP A O 1
ATOM 772 N N . PRO A 1 101 ? -1.526 -6.138 21.235 1.00 83.00 101 PRO A N 1
ATOM 773 C CA . PRO A 1 101 ? -1.573 -5.628 22.607 1.00 83.00 101 PRO A CA 1
ATOM 774 C C . PRO A 1 101 ? -0.200 -5.587 23.292 1.00 83.00 101 PRO A C 1
ATOM 776 O O . PRO A 1 101 ? -0.089 -5.110 24.420 1.00 83.00 101 PRO A O 1
ATOM 779 N N . ARG A 1 102 ? 0.845 -6.138 22.660 1.00 85.81 102 ARG A N 1
ATOM 780 C CA . ARG A 1 102 ? 2.217 -6.125 23.184 1.00 85.81 102 ARG A CA 1
ATOM 781 C C . ARG A 1 102 ? 3.054 -4.982 22.622 1.00 85.81 102 ARG A C 1
ATOM 783 O O . ARG A 1 102 ? 4.190 -4.833 23.064 1.00 85.81 102 ARG A O 1
ATOM 790 N N . ASP A 1 103 ? 2.496 -4.195 21.700 1.00 78.12 103 ASP A N 1
ATOM 791 C CA . ASP A 1 103 ? 3.181 -3.089 21.024 1.00 78.12 103 ASP A CA 1
ATOM 792 C C . ASP A 1 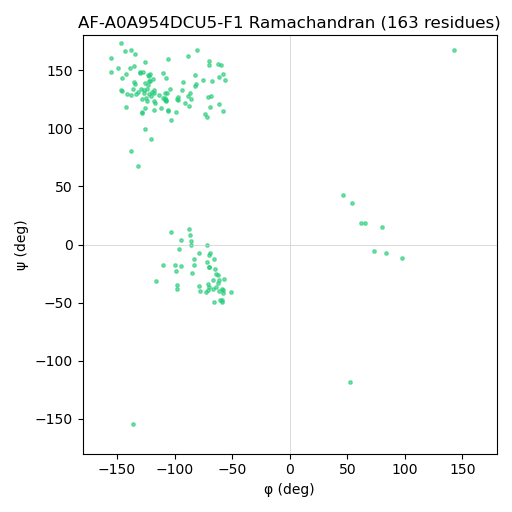103 ? 4.504 -3.531 20.365 1.00 78.12 103 ASP A C 1
ATOM 794 O O . ASP A 1 103 ? 5.499 -2.808 20.328 1.00 78.12 103 ASP A O 1
ATOM 798 N N . GLU A 1 104 ? 4.535 -4.759 19.839 1.00 81.62 104 GLU A N 1
ATOM 799 C CA . GLU A 1 104 ? 5.674 -5.262 19.062 1.00 81.62 104 GLU A CA 1
ATOM 800 C C . GLU A 1 104 ? 5.739 -4.584 17.674 1.00 81.62 104 GLU A C 1
ATOM 802 O O . GLU A 1 104 ? 6.775 -4.603 17.003 1.00 81.62 104 GLU A O 1
ATOM 807 N N . THR A 1 105 ? 4.646 -3.931 17.262 1.00 71.81 105 THR A N 1
ATOM 808 C CA . THR A 1 105 ? 4.428 -3.349 15.939 1.00 71.81 105 THR A CA 1
ATOM 809 C C . THR A 1 105 ? 3.896 -1.899 16.032 1.00 71.81 105 THR A C 1
ATOM 811 O O . THR A 1 105 ? 2.774 -1.607 15.604 1.00 71.81 105 THR A O 1
ATOM 814 N N . PRO A 1 106 ? 4.707 -0.935 16.510 1.00 66.75 106 PRO A N 1
ATOM 815 C CA . PRO A 1 106 ? 4.260 0.432 16.835 1.00 66.75 106 PRO A CA 1
ATOM 816 C C . PRO A 1 106 ? 3.798 1.266 15.622 1.00 66.75 106 PRO A C 1
ATOM 818 O O . PRO A 1 106 ? 3.203 2.334 15.768 1.00 66.75 106 PRO A O 1
ATOM 821 N N . ASP A 1 107 ? 4.068 0.799 14.399 1.00 70.88 107 ASP A N 1
ATOM 822 C CA . ASP A 1 107 ? 3.765 1.503 13.148 1.00 70.88 107 ASP A CA 1
ATOM 823 C C . ASP A 1 107 ? 2.529 0.954 12.401 1.00 70.88 107 ASP A C 1
ATOM 825 O O . ASP A 1 107 ? 2.276 1.307 11.241 1.00 70.88 107 ASP A O 1
ATOM 829 N N . VAL A 1 108 ? 1.738 0.075 13.026 1.00 75.88 108 VAL A N 1
ATOM 830 C CA . VAL A 1 108 ? 0.572 -0.530 12.365 1.00 75.88 108 VAL A CA 1
ATOM 831 C C . VAL A 1 108 ? -0.441 0.547 11.957 1.00 75.88 108 VAL A C 1
ATOM 833 O O . VAL A 1 108 ? -0.941 1.340 12.751 1.00 75.88 108 VAL A O 1
ATOM 836 N N . GLY A 1 109 ? -0.715 0.614 10.652 1.00 78.12 109 GLY A N 1
ATOM 837 C CA . GLY A 1 109 ? -1.592 1.620 10.049 1.00 78.12 109 GLY A CA 1
ATOM 838 C C . GLY A 1 109 ? -1.000 3.033 9.961 1.00 78.12 109 GLY A C 1
ATOM 839 O O . GLY A 1 109 ? -1.632 3.897 9.357 1.00 78.12 109 GLY A O 1
ATOM 840 N N . SER A 1 110 ? 0.190 3.305 10.515 1.00 84.81 110 SER A N 1
ATOM 841 C CA . SER A 1 110 ? 0.880 4.600 10.373 1.00 84.81 110 SER A CA 1
ATOM 842 C C . SER A 1 110 ? 1.707 4.683 9.086 1.00 84.81 110 SER A C 1
ATOM 844 O O . SER A 1 110 ? 1.912 5.780 8.547 1.00 84.81 110 SER A O 1
ATOM 846 N N . ARG A 1 111 ? 2.114 3.522 8.560 1.00 89.31 111 ARG A N 1
ATOM 847 C CA . ARG A 1 111 ? 2.862 3.365 7.312 1.00 89.31 111 ARG A CA 1
ATOM 848 C C . ARG A 1 111 ? 2.120 2.485 6.318 1.00 89.31 111 ARG A C 1
ATOM 850 O O . ARG A 1 111 ? 1.431 1.534 6.683 1.00 89.31 111 ARG A O 1
ATOM 857 N N . LEU A 1 112 ? 2.293 2.805 5.045 1.00 91.25 112 LEU A N 1
ATOM 858 C CA . LEU A 1 112 ? 1.790 2.047 3.912 1.00 91.25 112 LEU A CA 1
ATOM 859 C C . LEU A 1 112 ? 2.976 1.620 3.062 1.00 91.25 112 LEU A C 1
ATOM 861 O O . LEU A 1 112 ? 3.794 2.447 2.672 1.00 91.25 112 LEU A O 1
ATOM 865 N N . MET A 1 113 ? 3.050 0.326 2.778 1.00 94.19 113 MET A N 1
ATOM 866 C CA . MET A 1 113 ? 4.089 -0.246 1.932 1.00 94.19 113 MET A CA 1
ATOM 867 C C . MET A 1 113 ? 3.495 -0.626 0.579 1.00 94.19 113 MET A C 1
ATOM 869 O O . MET A 1 113 ? 2.462 -1.303 0.524 1.00 94.19 113 MET A O 1
ATOM 873 N N . LEU A 1 114 ? 4.139 -0.208 -0.505 1.00 95.81 114 LEU A N 1
ATOM 874 C CA . LEU A 1 114 ? 3.912 -0.703 -1.857 1.00 95.81 114 LEU A CA 1
ATOM 875 C C . LEU A 1 114 ? 5.144 -1.508 -2.264 1.00 95.81 114 LEU A C 1
ATOM 877 O O . LEU A 1 114 ? 6.255 -1.004 -2.189 1.00 95.81 114 LEU A O 1
ATOM 881 N N . GLU A 1 115 ? 4.954 -2.746 -2.693 1.00 97.94 115 GLU A N 1
ATOM 882 C CA . GLU A 1 115 ? 6.026 -3.637 -3.134 1.00 97.94 115 GLU A CA 1
ATOM 883 C C . GLU A 1 115 ? 5.735 -4.095 -4.556 1.00 97.94 115 GLU A C 1
ATOM 885 O O . GLU A 1 115 ? 4.595 -4.446 -4.872 1.00 97.94 115 GLU A O 1
ATOM 890 N N . VAL A 1 116 ? 6.765 -4.107 -5.394 1.00 97.94 116 VAL A N 1
ATOM 891 C CA . VAL A 1 116 ? 6.708 -4.617 -6.761 1.00 97.94 116 VAL A CA 1
ATOM 892 C C . VAL A 1 116 ? 7.847 -5.609 -6.948 1.00 97.94 116 VAL A C 1
ATOM 894 O O . VAL A 1 116 ? 9.018 -5.234 -6.922 1.00 97.94 116 VAL A O 1
ATOM 897 N N . VAL A 1 117 ? 7.496 -6.877 -7.133 1.00 98.25 117 VAL A N 1
ATOM 898 C CA . VAL A 1 117 ? 8.389 -7.924 -7.625 1.00 98.25 117 VAL A CA 1
ATOM 899 C C . VAL A 1 117 ? 8.358 -7.878 -9.147 1.00 98.25 117 VAL A C 1
ATOM 901 O O . VAL A 1 117 ? 7.286 -7.937 -9.745 1.00 98.25 117 VAL A O 1
ATOM 904 N N . VAL A 1 118 ? 9.524 -7.747 -9.768 1.00 97.62 118 VAL A N 1
ATOM 905 C CA . VAL A 1 118 ? 9.697 -7.618 -11.221 1.00 97.62 118 VAL A CA 1
ATOM 906 C C . VAL A 1 118 ? 10.243 -8.924 -11.815 1.00 97.62 118 VAL A C 1
ATOM 908 O O . VAL A 1 118 ? 10.850 -9.714 -11.090 1.00 97.62 118 VAL A O 1
ATOM 911 N N . PRO A 1 119 ? 10.089 -9.171 -13.131 1.00 95.50 119 PRO A N 1
ATOM 912 C CA . PRO A 1 119 ? 10.578 -10.401 -13.766 1.00 95.50 119 PRO A CA 1
ATOM 913 C C . PRO A 1 119 ? 12.114 -10.485 -13.901 1.00 95.50 119 PRO A C 1
ATOM 915 O O . PRO A 1 119 ? 12.620 -11.481 -14.413 1.00 95.50 119 PRO A O 1
ATOM 918 N N . GLY A 1 120 ? 12.850 -9.461 -13.459 1.00 94.62 120 GLY A N 1
ATOM 919 C CA . GLY A 1 120 ? 14.309 -9.358 -13.550 1.00 94.62 120 GLY A CA 1
ATOM 920 C C . GLY A 1 120 ? 14.960 -8.850 -12.260 1.00 94.62 120 GLY A C 1
ATOM 921 O O . GLY A 1 120 ? 14.425 -9.008 -11.162 1.00 94.62 120 GLY A O 1
ATOM 922 N N . GLU A 1 121 ? 16.132 -8.231 -12.381 1.00 97.25 121 GLU A N 1
ATOM 923 C CA . GLU A 1 121 ? 16.851 -7.615 -11.260 1.00 97.25 121 GLU A CA 1
ATOM 924 C C . GLU A 1 121 ? 16.574 -6.108 -11.217 1.00 97.25 121 GLU A C 1
ATOM 926 O O . GLU A 1 121 ? 16.812 -5.406 -12.201 1.00 97.25 121 GLU A O 1
ATOM 931 N N . VAL A 1 122 ? 16.108 -5.586 -10.077 1.00 97.62 122 VAL A N 1
ATOM 932 C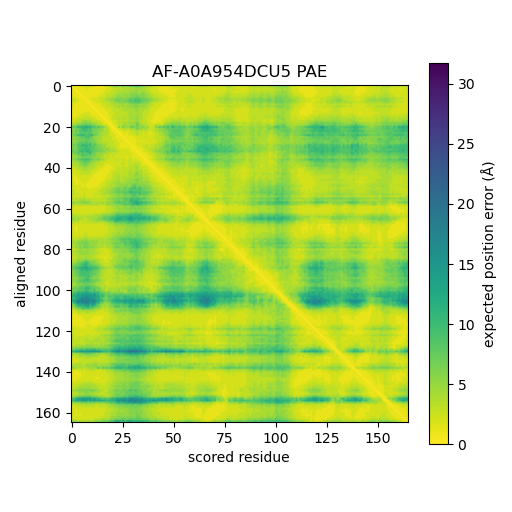 CA . VAL A 1 122 ? 15.923 -4.140 -9.896 1.00 97.62 122 VAL A CA 1
ATOM 933 C C . VAL A 1 122 ? 17.289 -3.466 -9.845 1.00 97.62 122 VAL A C 1
ATOM 935 O O . VAL A 1 122 ? 18.078 -3.707 -8.930 1.00 97.62 122 VAL A O 1
ATOM 938 N N . ILE A 1 123 ? 17.542 -2.579 -10.804 1.00 97.06 123 ILE A N 1
ATOM 939 C CA . ILE A 1 123 ? 18.796 -1.822 -10.914 1.00 97.06 123 ILE A CA 1
ATOM 940 C C . ILE A 1 123 ? 18.679 -0.407 -10.351 1.00 97.06 123 ILE A C 1
ATOM 942 O O . ILE A 1 123 ? 19.691 0.202 -10.010 1.00 97.06 123 ILE A O 1
ATOM 946 N N . S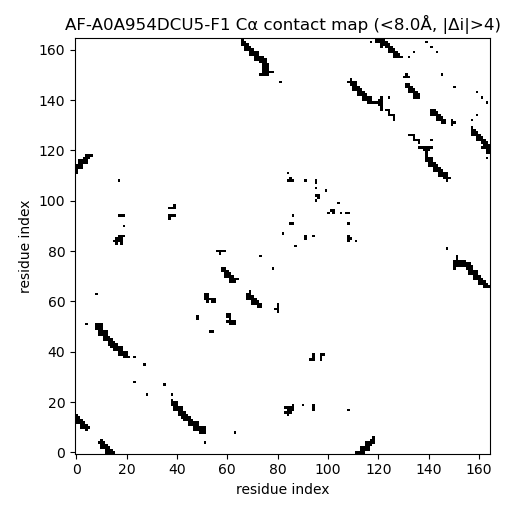ER A 1 124 ? 17.462 0.136 -10.269 1.00 96.50 124 SER A N 1
ATOM 947 C CA . SER A 1 124 ? 17.225 1.460 -9.701 1.00 96.50 124 SER A CA 1
ATOM 948 C C . SER A 1 124 ? 15.801 1.609 -9.181 1.00 96.50 124 SER A C 1
ATOM 950 O O . SER A 1 124 ? 14.856 1.030 -9.716 1.00 96.50 124 SER A O 1
ATOM 952 N N . THR A 1 125 ? 15.661 2.416 -8.135 1.00 97.31 125 THR A N 1
ATOM 953 C CA . THR A 1 125 ? 14.389 2.828 -7.548 1.00 97.31 125 THR A CA 1
ATOM 954 C C . THR A 1 125 ? 14.548 4.256 -7.033 1.00 97.31 125 THR A C 1
ATOM 956 O O . THR A 1 125 ? 15.552 4.584 -6.394 1.00 97.31 125 THR A O 1
ATOM 959 N N . GLY A 1 126 ? 13.601 5.134 -7.342 1.00 96.44 126 GLY A N 1
ATOM 960 C CA . GLY A 1 126 ? 13.682 6.552 -7.005 1.00 96.44 126 GLY A CA 1
ATOM 961 C C . GLY A 1 126 ? 12.316 7.131 -6.683 1.00 96.44 126 GLY A C 1
ATOM 962 O O . GLY A 1 126 ? 11.323 6.756 -7.297 1.00 96.44 126 GLY A O 1
ATOM 963 N N . VAL A 1 127 ? 12.254 8.049 -5.718 1.00 96.69 127 VAL A N 1
ATOM 964 C CA . VAL A 1 127 ? 10.999 8.672 -5.285 1.00 96.69 127 VAL A CA 1
ATOM 965 C C . VAL A 1 127 ? 11.101 10.192 -5.266 1.00 96.69 127 VAL A C 1
ATOM 967 O O . VAL A 1 127 ? 12.072 10.753 -4.754 1.00 96.69 127 VAL A O 1
ATOM 970 N N . LEU A 1 128 ? 10.089 10.862 -5.819 1.00 93.69 128 LEU A N 1
ATOM 971 C CA . LEU A 1 128 ? 9.981 12.317 -5.864 1.00 93.69 128 LEU A CA 1
ATOM 972 C C . LEU A 1 128 ? 8.542 12.776 -5.563 1.00 93.69 128 LEU A C 1
ATOM 974 O O . LEU A 1 128 ? 7.618 12.335 -6.240 1.00 93.69 128 LEU A O 1
ATOM 978 N N . PRO A 1 129 ? 8.331 13.713 -4.621 1.00 91.12 129 PRO A N 1
ATOM 979 C CA . PRO A 1 129 ? 9.296 14.176 -3.622 1.00 91.12 129 PRO A CA 1
ATOM 980 C C . PRO A 1 129 ? 9.570 13.098 -2.552 1.00 91.12 129 PRO A C 1
ATOM 982 O O . PRO A 1 129 ? 8.737 12.233 -2.310 1.00 91.12 129 PRO A O 1
ATOM 985 N N . SER A 1 130 ? 10.713 13.171 -1.865 1.00 85.38 130 SER A N 1
ATOM 986 C CA . SER A 1 130 ? 11.139 12.173 -0.864 1.00 85.38 130 SER A CA 1
ATOM 987 C C . SER A 1 130 ? 10.619 12.420 0.565 1.00 85.38 130 SER A C 1
ATOM 989 O O . SER A 1 130 ? 11.067 11.778 1.513 1.00 85.38 130 SER A O 1
ATOM 991 N N . PHE A 1 131 ? 9.711 13.377 0.775 1.00 79.44 131 PHE A N 1
ATOM 992 C CA . PHE A 1 131 ? 9.233 13.719 2.121 1.00 79.44 131 PHE A CA 1
ATOM 993 C C . PHE A 1 131 ? 8.294 12.640 2.663 1.00 79.44 131 PHE A C 1
ATOM 995 O O . PHE A 1 131 ? 7.191 12.468 2.153 1.00 79.44 131 PHE A O 1
ATOM 1002 N N . GLY A 1 132 ? 8.739 11.919 3.699 1.00 82.56 132 GLY A N 1
ATOM 1003 C CA . GLY A 1 132 ? 7.964 10.837 4.316 1.00 82.56 132 GLY A CA 1
ATOM 1004 C C . GLY A 1 132 ? 7.651 9.674 3.375 1.00 82.56 132 GLY A C 1
ATOM 1005 O O . GLY A 1 132 ? 6.729 8.904 3.655 1.00 82.56 132 GLY A O 1
ATOM 1006 N N . ALA A 1 133 ? 8.417 9.587 2.284 1.00 92.50 133 ALA A N 1
ATOM 1007 C CA . ALA A 1 133 ? 8.396 8.538 1.288 1.00 92.50 133 ALA A CA 1
ATOM 1008 C C . ALA A 1 133 ? 9.811 7.962 1.162 1.00 92.50 133 ALA A C 1
ATOM 1010 O O . ALA A 1 133 ? 10.772 8.704 0.945 1.00 92.50 133 ALA A O 1
ATOM 1011 N N . ARG A 1 134 ? 9.950 6.646 1.303 1.00 95.31 134 ARG A N 1
ATOM 1012 C CA . ARG A 1 134 ? 11.235 5.949 1.217 1.00 95.31 134 ARG A CA 1
ATOM 1013 C C . ARG A 1 134 ? 11.137 4.850 0.174 1.00 95.31 134 ARG A C 1
ATOM 1015 O O . ARG A 1 134 ? 10.380 3.905 0.349 1.00 95.31 134 ARG A O 1
ATOM 1022 N N . ALA A 1 135 ? 11.936 4.969 -0.878 1.00 96.81 135 ALA A N 1
ATOM 1023 C CA . ALA A 1 135 ? 12.119 3.901 -1.847 1.00 96.81 135 ALA A CA 1
ATOM 1024 C C . ALA A 1 135 ? 13.320 3.031 -1.455 1.00 96.81 135 ALA A C 1
ATOM 1026 O O . ALA A 1 135 ? 14.353 3.544 -1.016 1.00 96.81 135 ALA A O 1
ATOM 1027 N N . ALA A 1 136 ? 13.185 1.722 -1.614 1.00 97.25 136 ALA A N 1
ATOM 1028 C CA . ALA A 1 136 ? 14.258 0.752 -1.457 1.00 97.25 136 ALA A CA 1
ATOM 1029 C C . ALA A 1 136 ? 14.102 -0.363 -2.497 1.00 97.25 136 ALA A C 1
ATOM 1031 O O . ALA A 1 136 ? 13.079 -0.464 -3.175 1.00 97.25 136 ALA A O 1
ATOM 1032 N N . HIS A 1 137 ? 15.139 -1.173 -2.672 1.00 97.19 137 HIS A N 1
ATOM 1033 C CA . HIS A 1 137 ? 15.046 -2.391 -3.463 1.00 97.19 137 HIS A CA 1
ATOM 1034 C C . HIS A 1 137 ? 16.000 -3.451 -2.927 1.00 97.19 137 HIS A C 1
ATOM 1036 O O . HIS A 1 137 ? 17.041 -3.139 -2.348 1.00 97.19 137 HIS A O 1
ATOM 1042 N N . GLU A 1 138 ? 15.630 -4.704 -3.143 1.00 94.75 138 GLU A N 1
ATOM 1043 C CA . GLU A 1 138 ? 16.448 -5.873 -2.878 1.00 94.75 138 GLU A CA 1
ATOM 1044 C C . GLU A 1 138 ? 16.197 -6.900 -3.986 1.00 94.75 138 GLU A C 1
ATOM 1046 O O . GLU A 1 138 ? 15.080 -7.389 -4.162 1.00 94.75 138 GLU A O 1
ATOM 1051 N N . ARG A 1 139 ? 17.251 -7.246 -4.737 1.00 94.00 139 ARG A N 1
ATOM 1052 C CA . ARG A 1 139 ? 17.193 -8.219 -5.842 1.00 94.00 139 ARG A CA 1
ATOM 1053 C C . ARG A 1 139 ? 16.079 -7.866 -6.843 1.00 94.00 139 ARG A C 1
ATOM 1055 O O . ARG A 1 139 ? 16.122 -6.805 -7.453 1.00 94.00 139 ARG A O 1
ATOM 1062 N N . GLY A 1 140 ? 15.096 -8.748 -7.020 1.00 96.12 140 GLY A N 1
ATOM 1063 C CA . GLY A 1 140 ? 13.955 -8.564 -7.918 1.00 96.12 140 GLY A CA 1
ATOM 1064 C C . GLY A 1 140 ? 12.763 -7.838 -7.291 1.00 96.12 140 GLY A C 1
ATOM 1065 O O . GLY A 1 140 ? 11.680 -7.895 -7.856 1.00 96.12 140 GLY A O 1
ATOM 1066 N N . MET A 1 141 ? 12.914 -7.198 -6.128 1.00 98.00 141 MET A N 1
ATOM 1067 C CA . MET A 1 141 ? 11.831 -6.485 -5.449 1.00 98.00 141 MET A CA 1
ATOM 1068 C C . MET A 1 141 ? 12.194 -5.020 -5.220 1.00 98.00 141 MET A C 1
ATOM 1070 O O . MET A 1 141 ? 13.241 -4.715 -4.654 1.00 98.00 141 MET A O 1
ATOM 1074 N N . ALA A 1 142 ? 11.300 -4.115 -5.602 1.00 98.25 142 ALA A N 1
ATOM 1075 C CA . ALA A 1 142 ? 11.340 -2.710 -5.222 1.00 98.25 142 ALA A CA 1
ATOM 1076 C C . ALA A 1 142 ? 10.226 -2.423 -4.210 1.00 98.25 142 ALA A C 1
ATOM 1078 O O . ALA A 1 142 ? 9.125 -2.963 -4.324 1.00 98.25 142 ALA A O 1
ATOM 1079 N N . SER A 1 143 ? 10.490 -1.558 -3.236 1.00 98.06 143 SER A N 1
ATOM 1080 C CA . SER A 1 143 ? 9.508 -1.129 -2.247 1.00 98.06 143 SER A CA 1
ATOM 1081 C C . SER A 1 143 ? 9.457 0.388 -2.103 1.00 98.06 143 SER A C 1
ATOM 1083 O O . SER A 1 143 ? 10.457 1.089 -2.268 1.00 98.06 143 SER A O 1
ATOM 1085 N N . LEU A 1 144 ? 8.266 0.884 -1.791 1.00 97.19 144 LEU A N 1
ATOM 1086 C CA . LEU A 1 144 ? 7.973 2.261 -1.441 1.00 97.19 144 LEU A CA 1
ATOM 1087 C C . LEU A 1 144 ? 7.199 2.269 -0.127 1.00 97.19 144 LEU A C 1
ATOM 1089 O O . LEU A 1 144 ? 6.050 1.834 -0.060 1.00 97.19 144 LEU A O 1
ATOM 1093 N N . GLU A 1 145 ? 7.823 2.819 0.902 1.00 95.44 145 GLU A N 1
ATOM 1094 C CA . GLU A 1 145 ? 7.187 3.107 2.177 1.00 95.44 145 GLU A CA 1
ATOM 1095 C C . GLU A 1 145 ? 6.680 4.550 2.188 1.00 95.44 145 GLU A C 1
ATOM 1097 O O . GLU A 1 145 ? 7.410 5.474 1.830 1.00 95.44 145 GLU A O 1
ATOM 1102 N N . LEU A 1 146 ? 5.438 4.746 2.626 1.00 93.56 146 LEU A N 1
ATOM 1103 C CA . LEU A 1 146 ? 4.792 6.045 2.782 1.00 93.56 146 LEU A CA 1
ATOM 1104 C C . LEU A 1 146 ? 4.237 6.177 4.198 1.00 93.56 146 LEU A C 1
ATOM 1106 O O . LEU A 1 146 ? 3.532 5.292 4.679 1.00 93.56 146 LEU A O 1
ATOM 1110 N N . THR A 1 147 ? 4.480 7.308 4.853 1.00 91.19 147 THR A N 1
ATOM 1111 C CA . THR A 1 147 ? 3.780 7.632 6.108 1.00 91.19 147 THR A CA 1
ATOM 1112 C C . THR 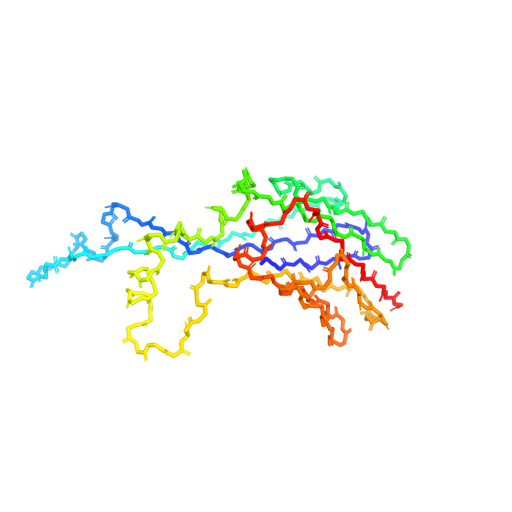A 1 147 ? 2.410 8.235 5.809 1.00 91.19 147 THR A C 1
ATOM 1114 O O . THR A 1 147 ? 2.288 9.120 4.960 1.00 91.19 147 THR A O 1
ATOM 1117 N N . VAL A 1 148 ? 1.368 7.807 6.529 1.00 89.12 148 VAL A N 1
ATOM 1118 C CA . VAL A 1 148 ? 0.001 8.318 6.314 1.00 89.12 148 VAL A CA 1
ATOM 1119 C C . VAL A 1 148 ? -0.074 9.837 6.508 1.00 89.12 148 VAL A C 1
ATOM 1121 O O . VAL A 1 148 ? -0.744 10.518 5.734 1.00 89.12 148 VAL A O 1
ATOM 1124 N N . ALA A 1 149 ? 0.652 10.373 7.493 1.00 88.12 149 ALA A N 1
ATOM 1125 C CA . ALA A 1 149 ? 0.728 11.813 7.734 1.00 88.12 149 ALA A CA 1
ATOM 1126 C C . ALA A 1 149 ? 1.263 12.568 6.505 1.0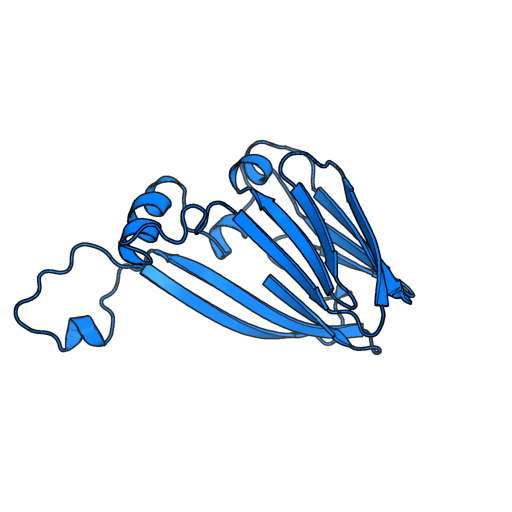0 88.12 149 ALA A C 1
ATOM 1128 O O . ALA A 1 149 ? 0.614 13.489 6.011 1.00 88.12 149 ALA A O 1
ATOM 1129 N N . SER A 1 150 ? 2.383 12.113 5.931 1.00 88.12 150 SER A N 1
ATOM 1130 C CA . SER A 1 150 ? 3.000 12.799 4.787 1.00 88.12 150 SER A CA 1
ATOM 1131 C C . SER A 1 150 ? 2.149 12.742 3.523 1.00 88.12 150 SER A C 1
ATOM 1133 O O . SER A 1 150 ? 2.186 13.681 2.733 1.00 88.12 150 SER A O 1
ATOM 1135 N N . VAL A 1 151 ? 1.359 11.683 3.325 1.00 90.25 151 VAL A N 1
ATOM 1136 C CA . VAL A 1 151 ? 0.432 11.622 2.186 1.00 90.25 151 VAL A CA 1
ATOM 1137 C C . VAL A 1 151 ? -0.733 12.607 2.365 1.00 90.25 151 VAL A C 1
ATOM 1139 O O . VAL A 1 151 ? -1.158 13.218 1.388 1.00 90.25 151 VAL A O 1
ATOM 1142 N N . ARG A 1 152 ? -1.243 12.809 3.588 1.00 89.38 152 ARG A N 1
ATOM 1143 C CA . ARG A 1 152 ? -2.390 13.704 3.844 1.00 89.38 152 ARG A CA 1
ATOM 1144 C C . ARG A 1 152 ? -2.027 15.187 3.880 1.00 89.38 152 ARG A C 1
ATOM 1146 O O . ARG A 1 152 ? -2.805 16.016 3.427 1.00 89.38 152 ARG A O 1
ATOM 1153 N N . GLU A 1 153 ? -0.853 15.534 4.393 1.00 88.31 153 GLU A N 1
ATOM 1154 C CA . GLU A 1 153 ? -0.440 16.934 4.579 1.00 88.31 153 GLU A CA 1
ATOM 1155 C C . GLU A 1 153 ? 0.058 17.616 3.293 1.00 88.31 153 GLU A C 1
ATOM 1157 O O . GLU A 1 153 ? 0.356 18.811 3.294 1.00 88.31 153 GLU A O 1
ATOM 1162 N N . ARG A 1 154 ? 0.218 16.875 2.190 1.00 83.56 154 ARG A N 1
ATOM 1163 C CA . ARG A 1 154 ? 0.924 17.353 0.993 1.00 83.56 154 ARG A CA 1
ATOM 1164 C C . ARG A 1 154 ? 0.023 17.361 -0.228 1.00 83.56 154 ARG A C 1
ATOM 1166 O O . ARG A 1 154 ? -0.555 16.349 -0.580 1.00 83.56 154 ARG A O 1
ATOM 1173 N N . GLU A 1 155 ? 0.013 18.471 -0.954 1.00 83.44 155 GLU A N 1
ATOM 1174 C CA . GLU A 1 155 ? -0.816 18.644 -2.158 1.00 83.44 155 GLU A CA 1
ATOM 1175 C C . GLU A 1 155 ? -0.165 18.117 -3.452 1.00 83.44 155 GLU A C 1
ATOM 1177 O O . GLU A 1 155 ? -0.738 18.222 -4.534 1.00 83.44 155 GLU A O 1
ATOM 1182 N N . ARG A 1 156 ? 1.056 17.568 -3.378 1.00 88.50 156 ARG A N 1
ATOM 1183 C CA . ARG A 1 156 ? 1.779 17.036 -4.544 1.00 88.50 156 ARG A CA 1
ATOM 1184 C C . ARG A 1 156 ? 1.831 15.520 -4.493 1.00 88.50 156 ARG A C 1
ATOM 1186 O O . ARG A 1 156 ? 2.247 14.960 -3.482 1.00 88.50 156 ARG A O 1
ATOM 1193 N N . SER A 1 157 ? 1.464 14.880 -5.601 1.00 93.56 157 SER A N 1
ATOM 1194 C CA . SER A 1 157 ? 1.583 13.430 -5.763 1.00 93.56 157 SER A CA 1
ATOM 1195 C C . SER A 1 157 ? 3.025 12.962 -5.578 1.00 93.56 157 SER A C 1
ATOM 1197 O O . SER A 1 157 ? 3.969 13.661 -5.954 1.00 93.56 157 SER A O 1
ATOM 1199 N N . VAL A 1 158 ? 3.175 11.758 -5.035 1.00 95.38 158 VAL A N 1
ATOM 1200 C CA . VAL A 1 158 ? 4.448 11.041 -5.008 1.00 95.38 158 VAL A CA 1
ATOM 1201 C C . VAL A 1 158 ? 4.593 10.259 -6.307 1.00 95.38 158 VAL A C 1
ATOM 1203 O O . VAL A 1 158 ? 3.685 9.542 -6.720 1.00 95.38 158 VAL A O 1
ATOM 1206 N N . ILE A 1 159 ? 5.743 10.406 -6.951 1.00 96.62 159 ILE A N 1
ATOM 1207 C CA . ILE A 1 159 ? 6.153 9.647 -8.125 1.00 96.62 159 ILE A CA 1
ATOM 1208 C C . ILE A 1 159 ? 7.237 8.682 -7.675 1.00 96.62 159 ILE A C 1
ATOM 1210 O O . ILE A 1 159 ? 8.252 9.103 -7.121 1.00 96.62 159 ILE A O 1
ATOM 1214 N N . TRP A 1 160 ? 7.013 7.399 -7.912 1.00 97.75 160 TRP A N 1
ATOM 1215 C CA . TRP A 1 160 ? 7.963 6.337 -7.638 1.00 97.75 160 TRP A CA 1
ATOM 1216 C C . TRP A 1 160 ? 8.332 5.648 -8.947 1.00 97.75 160 TRP A C 1
ATOM 1218 O O . TRP A 1 160 ? 7.475 5.079 -9.614 1.00 97.75 160 TRP A O 1
ATOM 1228 N N . ASP A 1 161 ? 9.599 5.747 -9.326 1.00 98.12 161 ASP A N 1
ATOM 1229 C CA . ASP A 1 161 ? 10.154 5.134 -10.527 1.00 98.12 161 ASP A CA 1
ATOM 1230 C C . ASP A 1 161 ? 10.980 3.903 -10.138 1.00 98.12 161 ASP A C 1
ATOM 1232 O O . ASP A 1 161 ? 11.804 3.964 -9.224 1.00 98.12 161 ASP A O 1
ATOM 1236 N N . VAL A 1 162 ? 10.778 2.798 -10.850 1.00 98.12 162 VAL A N 1
ATOM 1237 C CA . VAL A 1 162 ? 11.512 1.536 -10.710 1.00 98.12 162 VAL A CA 1
ATOM 1238 C C . VAL A 1 162 ? 12.063 1.147 -12.076 1.00 98.12 162 VAL A C 1
ATOM 1240 O O . VAL A 1 162 ? 11.385 1.290 -13.091 1.00 98.12 162 VAL A O 1
ATOM 1243 N N . THR A 1 163 ? 13.295 0.653 -12.124 1.00 97.88 163 THR A N 1
ATOM 1244 C CA . THR A 1 163 ? 13.935 0.160 -13.353 1.00 97.88 163 THR A CA 1
ATOM 1245 C C . THR A 1 163 ? 14.609 -1.176 -13.078 1.00 97.88 163 THR A C 1
ATOM 1247 O O . THR A 1 163 ? 15.247 -1.348 -12.036 1.00 97.88 163 THR A O 1
ATOM 1250 N N . TRP A 1 164 ? 14.482 -2.120 -14.009 1.00 97.44 164 TRP A N 1
ATOM 1251 C CA . TRP A 1 164 ? 15.056 -3.462 -13.919 1.00 97.44 164 TRP A CA 1
ATOM 1252 C C . TRP A 1 164 ? 15.669 -3.917 -15.245 1.00 97.44 164 TRP A C 1
ATOM 1254 O O . TRP A 1 164 ? 15.464 -3.293 -16.286 1.00 97.44 164 TRP A O 1
ATOM 1264 N N . ARG A 1 165 ? 16.439 -5.005 -15.187 1.00 94.31 165 ARG A N 1
ATOM 1265 C CA . ARG A 1 165 ? 17.030 -5.691 -16.344 1.00 94.31 165 ARG A CA 1
ATOM 1266 C C . ARG A 1 165 ? 16.822 -7.197 -16.265 1.00 94.31 165 ARG A C 1
ATOM 1268 O O . ARG A 1 165 ? 16.697 -7.703 -15.125 1.00 94.31 165 ARG A O 1
#

Nearest PDB structures (foldseek):
  2cwr-assembly1_A  TM=5.294E-01  e=1.842E-01  Pyrococcus furiosus
  5dhe-assembly2_B  TM=4.875E-01  e=2.321E-01  Thermococcus kodakarensis KOD1
  5xsv-assembly1_A  TM=4.230E-01  e=1.479E+00  Thermococcus chitonophagus
  4igb-assembly3_C  TM=4.870E-01  e=4.190E+00  Streptococcus gordonii str. Challis
  3rkp-assembly2_B  TM=3.970E-01  e=3.733E+00  Bacillus cereus ATCC 14579

Radius of gyration: 17.73 Å; Cα contacts (8 Å, |Δi|>4): 342; chains: 1; bounding box: 40×37×51 Å

Solvent-accessible surface area (backbone atoms only — not comparable to full-atom values): 9013 Å² total; per-residue (Å²): 62,40,32,45,39,44,88,84,42,24,26,40,40,36,43,61,21,46,36,76,43,88,71,82,51,79,64,60,77,72,58,78,98,74,87,85,89,81,54,63,38,81,47,78,48,78,50,76,41,77,35,47,62,74,47,72,55,76,69,32,40,41,48,74,50,94,52,32,39,39,36,40,38,70,28,18,79,81,56,61,47,58,68,69,36,17,42,58,80,92,49,30,65,61,42,35,46,72,75,39,76,79,60,85,60,86,54,62,58,47,53,46,53,42,36,40,33,48,78,39,40,54,77,46,62,45,55,42,66,54,70,57,37,49,56,45,70,58,61,36,29,40,35,37,40,34,31,52,66,47,38,36,79,27,83,61,51,37,39,38,41,39,32,38,90

Secondary structure (DSSP, 8-state):
-EEEE-TTS-EEEEEEEEEE--SPPHHHHH--S------EEEEEEEEEES-GGG-EETTEEEEEETTEEEEEE--STT--GGGGTS--HHHHHHHHHHH-TT-S-TTTTTEEEEEEE-SS-EEEEEEES-TTEEEEEETTEEEEEEEHHHHHS-SS-EEEEEEE-